Protein AF-A0A355UIH1-F1 (afdb_monomer_lite)

pLDDT: mean 95.43, std 4.28, range [76.94, 98.62]

Foldseek 3Di:
DVVVVVCVVPDPDDDPDAAEDCDQDPVPNVRYDDDALLDLVRLLVRCPPPPDDDDPFADDCVPDPPSVVRCSTPPNSVVSNVVSVVVD

Structure (mmCIF, N/CA/C/O backbone):
data_AF-A0A355UIH1-F1
#
_entry.id   AF-A0A355UIH1-F1
#
loop_
_atom_site.group_PDB
_atom_site.id
_atom_site.type_symbol
_atom_site.label_atom_id
_atom_site.label_alt_id
_atom_site.label_comp_id
_atom_site.label_asym_id
_atom_site.label_entity_id
_atom_site.label_seq_id
_atom_site.pdbx_PDB_ins_code
_atom_site.Cartn_x
_atom_site.Cartn_y
_atom_site.Cartn_z
_atom_site.occupancy
_atom_site.B_iso_or_equiv
_atom_site.auth_seq_id
_atom_site.auth_comp_id
_atom_site.auth_asym_id
_atom_site.auth_atom_id
_atom_site.pdbx_PDB_model_num
ATOM 1 N N . GLY A 1 1 ? 4.263 -5.871 7.236 1.00 93.94 1 GLY A N 1
ATOM 2 C CA . GLY A 1 1 ? 2.819 -5.748 7.513 1.00 93.94 1 GLY A CA 1
ATOM 3 C C . GLY A 1 1 ? 2.384 -6.547 8.727 1.00 93.94 1 GLY A C 1
ATOM 4 O O . GLY A 1 1 ? 2.111 -5.954 9.762 1.00 93.94 1 GLY A O 1
ATOM 5 N N . THR A 1 2 ? 2.368 -7.882 8.634 1.00 96.19 2 THR A N 1
ATOM 6 C CA . THR A 1 2 ? 1.638 -8.775 9.557 1.00 96.19 2 THR A CA 1
ATOM 7 C C . THR A 1 2 ? 1.831 -8.481 11.046 1.00 96.19 2 THR A C 1
ATOM 9 O O . THR A 1 2 ? 0.856 -8.211 11.736 1.00 96.19 2 THR A O 1
ATOM 12 N N . ARG A 1 3 ? 3.079 -8.451 11.541 1.00 97.62 3 ARG A N 1
ATOM 13 C CA . ARG A 1 3 ? 3.359 -8.209 12.969 1.00 97.62 3 ARG A CA 1
ATOM 14 C C . ARG A 1 3 ? 2.822 -6.863 13.466 1.00 97.62 3 ARG A C 1
ATOM 16 O O . ARG A 1 3 ? 2.327 -6.793 14.583 1.00 97.62 3 ARG A O 1
ATOM 23 N N . LEU A 1 4 ? 2.930 -5.810 12.653 1.00 97.56 4 LEU A N 1
ATOM 24 C CA . LEU A 1 4 ? 2.434 -4.483 13.020 1.00 97.56 4 LEU A CA 1
ATOM 25 C C . LEU A 1 4 ? 0.908 -4.500 13.145 1.00 97.56 4 LEU A C 1
ATOM 27 O O . LEU A 1 4 ? 0.376 -4.036 14.145 1.00 97.56 4 LEU A O 1
ATOM 31 N N . ILE A 1 5 ? 0.216 -5.084 12.163 1.00 97.69 5 ILE A N 1
ATOM 32 C CA . ILE A 1 5 ? -1.248 -5.198 12.177 1.00 97.69 5 ILE A CA 1
ATOM 33 C C . ILE A 1 5 ? -1.717 -5.998 13.398 1.00 97.69 5 ILE A C 1
ATOM 35 O O . ILE A 1 5 ? -2.632 -5.552 14.085 1.00 97.69 5 ILE A O 1
ATOM 39 N N . THR A 1 6 ? -1.063 -7.124 13.717 1.00 97.44 6 THR A N 1
ATOM 40 C CA . THR A 1 6 ? -1.339 -7.900 14.939 1.00 97.44 6 THR A CA 1
ATOM 41 C C . THR A 1 6 ? -1.250 -7.016 16.181 1.00 97.44 6 THR A C 1
ATOM 43 O O . THR A 1 6 ? -2.210 -6.925 16.937 1.00 97.44 6 THR A O 1
ATOM 46 N N . GLN A 1 7 ? -0.134 -6.301 16.354 1.00 97.38 7 GLN A N 1
ATOM 47 C CA . GLN A 1 7 ? 0.089 -5.445 17.523 1.00 97.38 7 GLN A CA 1
ATOM 48 C C . GLN A 1 7 ? -0.926 -4.301 17.626 1.00 97.38 7 GLN A C 1
ATOM 50 O O . GLN A 1 7 ? -1.335 -3.948 18.729 1.00 97.38 7 GLN A O 1
ATOM 55 N N . LEU A 1 8 ? -1.347 -3.722 16.496 1.00 96.88 8 LEU A N 1
ATOM 56 C CA . LEU A 1 8 ? -2.362 -2.668 16.477 1.00 96.88 8 LEU A CA 1
ATOM 57 C C . LEU A 1 8 ? -3.752 -3.212 16.833 1.00 96.88 8 LEU A C 1
ATOM 59 O O . LEU A 1 8 ? -4.438 -2.586 17.641 1.00 96.88 8 LEU A O 1
ATOM 63 N N . LYS A 1 9 ? -4.145 -4.379 16.297 1.00 95.19 9 LYS A N 1
ATOM 64 C CA . LYS A 1 9 ? -5.415 -5.051 16.637 1.00 95.19 9 LYS A CA 1
ATOM 65 C C . LYS A 1 9 ? -5.462 -5.509 18.103 1.00 95.19 9 LYS A C 1
ATOM 67 O O . LYS A 1 9 ? -6.523 -5.460 18.711 1.00 95.19 9 LYS A O 1
ATOM 72 N N . GLU A 1 10 ? -4.335 -5.945 18.667 1.00 95.50 10 GLU A N 1
ATOM 73 C CA . GLU A 1 10 ? -4.225 -6.396 20.067 1.00 95.50 10 GLU A CA 1
ATOM 74 C C . GLU A 1 10 ? -4.058 -5.247 21.073 1.00 95.50 10 GLU A C 1
ATOM 76 O O . GLU A 1 10 ? -4.134 -5.458 22.284 1.00 95.50 10 GLU A O 1
ATOM 81 N N . SER A 1 11 ? -3.804 -4.027 20.599 1.00 95.75 11 SER A N 1
ATOM 82 C CA . SER A 1 11 ? -3.671 -2.872 21.479 1.00 95.75 11 SER A CA 1
ATOM 83 C C . SER A 1 11 ? -5.010 -2.520 22.139 1.00 95.75 11 SER A C 1
ATOM 85 O O . SER A 1 11 ? -6.077 -2.710 21.563 1.00 95.75 11 SER A O 1
ATOM 87 N N . ASN A 1 12 ? -4.974 -1.896 23.321 1.00 92.25 12 ASN A N 1
ATOM 88 C CA . ASN A 1 12 ? -6.182 -1.383 23.992 1.00 92.25 12 ASN A CA 1
ATOM 89 C C . ASN A 1 12 ? -6.788 -0.141 23.295 1.00 92.25 12 ASN A C 1
ATOM 91 O O . ASN A 1 12 ? -7.544 0.611 23.913 1.00 92.25 12 ASN A O 1
ATOM 95 N N . LYS A 1 13 ? -6.405 0.137 22.043 1.00 92.75 13 LYS A N 1
ATOM 96 C CA . LYS A 1 13 ? -6.894 1.261 21.247 1.00 92.75 13 LYS A CA 1
ATOM 97 C C . LYS A 1 13 ? -7.714 0.738 20.075 1.00 92.75 13 LYS A C 1
ATOM 99 O O . LYS A 1 13 ? -7.329 -0.216 19.409 1.00 92.75 13 LYS A O 1
ATOM 104 N N . ASN A 1 14 ? -8.810 1.426 19.779 1.00 91.06 14 ASN A N 1
ATOM 105 C CA . ASN A 1 14 ? -9.706 1.047 18.690 1.00 91.06 14 ASN A CA 1
ATOM 106 C C . ASN A 1 14 ? -9.214 1.611 17.348 1.00 91.06 14 ASN A C 1
ATOM 108 O O . ASN A 1 14 ? -9.730 2.603 16.840 1.00 91.06 14 ASN A O 1
ATOM 112 N N . TYR A 1 15 ? -8.191 0.937 16.819 1.00 95.94 15 TYR A N 1
ATOM 113 C CA . TYR A 1 15 ? -7.723 0.935 15.431 1.00 95.94 15 TYR A CA 1
ATOM 114 C C . TYR A 1 15 ? -8.835 0.749 14.385 1.00 95.94 15 TYR A C 1
ATOM 116 O O . TYR A 1 15 ? -9.324 -0.371 14.277 1.00 95.94 15 TYR A O 1
ATOM 124 N N . GLN A 1 16 ? -9.185 1.748 13.562 1.00 95.88 16 GLN A N 1
ATOM 125 C CA . GLN A 1 16 ? -9.712 1.452 12.221 1.00 95.88 16 GLN A CA 1
ATOM 126 C C . GLN A 1 16 ? -8.517 1.228 11.294 1.00 95.88 16 GLN A C 1
ATOM 128 O O . GLN A 1 16 ? -7.696 2.123 11.114 1.00 95.88 16 GLN A O 1
ATOM 133 N N . LEU A 1 17 ? -8.371 0.007 10.784 1.00 97.12 17 LEU A N 1
ATOM 134 C CA . LEU A 1 17 ? -7.212 -0.410 9.998 1.00 97.12 17 LEU A CA 1
ATOM 135 C C . LEU A 1 17 ? -7.663 -0.799 8.590 1.00 97.12 17 LEU A C 1
ATOM 137 O O . LEU A 1 17 ? -8.575 -1.611 8.456 1.00 97.12 17 LEU A O 1
ATOM 141 N N . SER A 1 18 ? -6.973 -0.279 7.575 1.00 97.44 18 SER A N 1
ATOM 142 C CA . SER A 1 18 ? -7.000 -0.793 6.201 1.00 97.44 18 SER A CA 1
ATOM 143 C C . SER A 1 18 ? -5.578 -1.198 5.805 1.00 97.44 18 SER A C 1
ATOM 145 O O . SER A 1 18 ? -4.609 -0.505 6.130 1.00 97.44 18 SER A O 1
ATOM 147 N N . ASN A 1 19 ? -5.442 -2.364 5.175 1.00 98.25 19 ASN A N 1
ATOM 148 C CA . ASN A 1 19 ? -4.188 -2.901 4.660 1.00 98.25 19 ASN A CA 1
ATOM 149 C C . ASN A 1 19 ? -4.227 -2.879 3.130 1.00 98.25 19 ASN A C 1
ATOM 151 O O . ASN A 1 19 ? -4.912 -3.695 2.526 1.00 98.25 19 ASN A O 1
ATOM 155 N N . ILE A 1 20 ? -3.474 -1.978 2.507 1.00 98.19 20 ILE A N 1
ATOM 156 C CA . ILE A 1 20 ? -3.378 -1.900 1.046 1.00 98.19 20 ILE A CA 1
ATOM 157 C C . ILE A 1 20 ? -2.180 -2.740 0.609 1.00 98.19 20 ILE A C 1
ATOM 159 O O . ILE A 1 20 ? -1.051 -2.458 1.016 1.00 98.19 20 ILE A O 1
ATOM 163 N N . ASP A 1 21 ? -2.417 -3.781 -0.184 1.00 97.56 21 ASP A N 1
ATOM 164 C CA . ASP A 1 21 ? -1.375 -4.722 -0.605 1.00 97.56 21 ASP A CA 1
ATOM 165 C C . ASP A 1 21 ? -1.601 -5.184 -2.054 1.00 97.56 21 ASP A C 1
ATOM 167 O O . ASP A 1 21 ? -2.718 -5.148 -2.569 1.00 97.56 21 ASP A O 1
ATOM 171 N N . LEU A 1 22 ? -0.545 -5.654 -2.720 1.00 96.38 22 LEU A N 1
ATOM 172 C CA . LEU A 1 22 ? -0.631 -6.174 -4.089 1.00 96.38 22 LEU A CA 1
ATOM 173 C C . LEU A 1 22 ? -1.405 -7.495 -4.152 1.00 96.38 22 LEU A C 1
ATOM 175 O O . LEU A 1 22 ? -1.906 -7.871 -5.212 1.00 96.38 22 LEU A O 1
ATOM 179 N N . LEU A 1 23 ? -1.465 -8.224 -3.034 1.00 96.38 23 LEU A N 1
ATOM 180 C CA . LEU A 1 23 ? -2.063 -9.549 -2.945 1.00 96.38 23 LEU A CA 1
ATOM 181 C C . LEU A 1 23 ? -2.993 -9.670 -1.730 1.00 96.38 23 LEU A C 1
ATOM 183 O O . LEU A 1 23 ? -2.769 -9.020 -0.708 1.00 96.38 23 LEU A O 1
ATOM 187 N N . PRO A 1 24 ? -4.001 -10.560 -1.791 1.00 96.88 24 PRO A N 1
ATOM 188 C CA . PRO A 1 24 ? -4.825 -10.874 -0.633 1.00 96.88 24 PRO A CA 1
ATOM 189 C C . PRO A 1 24 ? -3.971 -11.365 0.540 1.00 96.88 24 PRO A C 1
ATOM 191 O O . PRO A 1 24 ? -3.114 -12.241 0.386 1.00 96.88 24 PRO A O 1
ATOM 194 N N . SER A 1 25 ? -4.226 -10.835 1.735 1.00 97.19 25 SER A N 1
ATOM 195 C CA . SER A 1 25 ? -3.526 -11.278 2.938 1.00 97.19 25 SER A CA 1
ATOM 196 C C . SER A 1 25 ? -4.105 -12.593 3.443 1.00 97.19 25 SER A C 1
ATOM 198 O O . SER A 1 25 ? -5.292 -12.677 3.737 1.00 97.19 25 SER A O 1
ATOM 200 N N . TYR A 1 26 ? -3.261 -13.604 3.659 1.00 96.75 26 TYR A N 1
ATOM 201 C CA . TYR A 1 26 ? -3.698 -14.853 4.294 1.00 96.75 26 TYR A CA 1
ATOM 202 C C . TYR A 1 26 ? -4.192 -14.644 5.739 1.00 96.75 26 TYR A C 1
ATOM 204 O O . TYR A 1 26 ? -5.088 -15.346 6.199 1.00 96.75 26 TYR A O 1
ATOM 212 N N . PHE A 1 27 ? -3.614 -13.676 6.459 1.00 96.50 27 PHE A N 1
ATOM 213 C CA . PHE A 1 27 ? -3.894 -13.445 7.882 1.00 96.50 27 PHE A CA 1
ATOM 214 C C . PHE A 1 27 ? -4.950 -12.364 8.134 1.00 96.50 27 PHE A C 1
ATOM 216 O O . PHE A 1 27 ? -5.629 -12.413 9.155 1.00 96.50 27 PHE A O 1
ATOM 223 N N . PHE A 1 28 ? -5.067 -11.384 7.235 1.00 97.38 28 PHE A N 1
ATOM 224 C CA . PHE A 1 28 ? -5.870 -10.171 7.440 1.00 97.38 28 PHE A CA 1
ATOM 225 C C . PHE A 1 28 ? -6.720 -9.820 6.217 1.00 97.38 28 PHE A C 1
ATOM 227 O O . PHE A 1 28 ? -6.853 -8.650 5.856 1.00 97.38 28 PHE A O 1
ATOM 234 N N . ASN A 1 29 ? -7.255 -10.836 5.537 1.00 97.25 29 ASN A N 1
ATOM 235 C CA . ASN A 1 29 ? -8.038 -10.646 4.315 1.00 97.25 29 ASN A CA 1
ATOM 236 C C . ASN A 1 29 ? -9.278 -9.761 4.530 1.00 97.25 29 ASN A C 1
ATOM 238 O O . ASN A 1 29 ? -9.718 -9.088 3.610 1.00 97.25 29 ASN A O 1
ATOM 242 N N . ASP A 1 30 ? -9.822 -9.754 5.749 1.00 97.12 30 ASP A N 1
ATOM 243 C CA . ASP A 1 30 ? -10.977 -8.956 6.177 1.00 97.12 30 ASP A CA 1
ATOM 244 C C . ASP A 1 30 ? -10.755 -7.444 6.079 1.00 97.12 30 ASP A C 1
ATOM 246 O O . ASP A 1 30 ? -11.708 -6.697 5.883 1.00 97.12 30 ASP A O 1
ATOM 250 N N . ILE A 1 31 ? -9.505 -7.003 6.217 1.00 97.19 31 ILE A N 1
ATOM 251 C CA . ILE A 1 31 ? -9.119 -5.589 6.156 1.00 97.19 31 ILE A CA 1
ATOM 252 C C . ILE A 1 31 ? -8.150 -5.304 5.008 1.00 97.19 31 ILE A C 1
ATOM 254 O O . ILE A 1 31 ? -7.543 -4.238 4.984 1.00 97.19 31 ILE A O 1
ATOM 258 N N . THR A 1 32 ? -7.935 -6.270 4.109 1.00 98.31 32 THR A N 1
ATOM 259 C CA . THR A 1 32 ? -7.012 -6.094 2.987 1.00 98.31 32 THR A CA 1
ATOM 260 C C . THR A 1 32 ? -7.753 -5.610 1.755 1.00 98.31 32 THR A C 1
ATOM 262 O O . THR A 1 32 ? -8.695 -6.248 1.292 1.00 98.31 32 THR A O 1
ATOM 265 N N . GLU A 1 33 ? -7.273 -4.510 1.195 1.00 97.81 33 GLU A N 1
ATOM 266 C CA . GLU A 1 33 ? -7.696 -3.976 -0.088 1.00 97.81 33 GLU A CA 1
ATOM 267 C C . GLU A 1 33 ? -6.565 -4.152 -1.099 1.00 97.81 33 GLU A C 1
ATOM 269 O O . GLU A 1 33 ? -5.403 -3.871 -0.802 1.00 97.81 33 GLU A O 1
ATOM 274 N N . ILE A 1 34 ? -6.898 -4.620 -2.303 1.00 98.19 34 ILE A N 1
ATOM 275 C CA . ILE A 1 34 ? -5.900 -4.742 -3.365 1.00 98.19 34 ILE A CA 1
ATOM 276 C C . ILE A 1 34 ? -5.555 -3.350 -3.886 1.00 98.19 34 ILE A C 1
ATOM 278 O O . ILE A 1 34 ? -6.451 -2.590 -4.261 1.00 98.19 34 ILE A O 1
ATOM 282 N N . GLY A 1 35 ? -4.263 -3.037 -3.922 1.00 97.75 35 GLY A N 1
ATOM 283 C CA . GLY A 1 35 ? -3.765 -1.778 -4.452 1.00 97.75 35 GLY A CA 1
ATOM 284 C C . GLY A 1 35 ? -2.265 -1.788 -4.715 1.00 97.75 35 GLY A C 1
ATOM 285 O O . GLY A 1 35 ? -1.501 -2.515 -4.080 1.00 97.75 35 GLY A O 1
ATOM 286 N N . ASP A 1 36 ? -1.849 -0.961 -5.670 1.00 98.00 36 ASP A N 1
ATOM 287 C CA . ASP A 1 36 ? -0.455 -0.804 -6.068 1.00 98.00 36 ASP A CA 1
ATOM 288 C C . ASP A 1 36 ? 0.010 0.619 -5.771 1.00 98.00 36 ASP A C 1
ATOM 290 O O . ASP A 1 36 ? -0.526 1.590 -6.303 1.00 98.00 36 ASP A O 1
ATOM 294 N N . VAL A 1 37 ? 1.052 0.751 -4.950 1.00 97.81 37 VAL A N 1
ATOM 295 C CA . VAL A 1 37 ? 1.629 2.057 -4.596 1.00 97.81 37 VAL A CA 1
ATOM 296 C C . VAL A 1 37 ? 2.181 2.821 -5.794 1.00 97.81 37 VAL A C 1
ATOM 298 O O . VAL A 1 37 ? 2.392 4.022 -5.698 1.00 97.81 37 VAL A O 1
ATOM 301 N N . ARG A 1 38 ? 2.396 2.157 -6.931 1.00 97.44 38 ARG A N 1
ATOM 302 C CA . ARG A 1 38 ? 2.834 2.793 -8.178 1.00 97.44 38 ARG A CA 1
ATOM 303 C C . ARG A 1 38 ? 1.697 3.511 -8.915 1.00 97.44 38 ARG A C 1
ATOM 305 O O . ARG A 1 38 ? 1.974 4.269 -9.842 1.00 97.44 38 ARG A O 1
ATOM 312 N N . GLU A 1 39 ? 0.441 3.294 -8.527 1.00 98.38 39 GLU A N 1
ATOM 313 C CA . GLU A 1 39 ? -0.740 3.838 -9.200 1.00 98.38 39 GLU A CA 1
ATOM 314 C C . GLU A 1 39 ? -1.375 4.976 -8.386 1.00 98.38 39 GLU A C 1
ATOM 316 O O . GLU A 1 39 ? -1.971 4.756 -7.333 1.00 98.38 39 GLU A O 1
ATOM 321 N N . GLN A 1 40 ? -1.279 6.216 -8.883 1.00 98.12 40 GLN A N 1
ATOM 322 C CA . GLN A 1 40 ? -1.715 7.400 -8.128 1.00 98.12 40 GLN A CA 1
ATOM 323 C C . GLN A 1 40 ? -3.201 7.382 -7.765 1.00 98.12 40 GLN A C 1
ATOM 325 O O . GLN A 1 40 ? -3.544 7.631 -6.614 1.00 98.12 40 GLN A O 1
ATOM 330 N N . GLU A 1 41 ? -4.076 7.091 -8.727 1.00 97.81 41 GLU A N 1
ATOM 331 C CA . GLU A 1 41 ? -5.527 7.078 -8.499 1.00 97.81 41 GLU A CA 1
ATOM 332 C C . GLU A 1 41 ? -5.927 5.991 -7.494 1.00 97.81 41 GLU A C 1
ATOM 334 O O . GLU A 1 41 ? -6.805 6.217 -6.662 1.00 97.81 41 GLU A O 1
ATOM 339 N N . CYS A 1 42 ? -5.229 4.849 -7.519 1.00 97.69 42 CYS A N 1
ATOM 340 C CA . CYS A 1 42 ? -5.423 3.772 -6.555 1.00 97.69 42 CYS A CA 1
ATOM 341 C C . CYS A 1 42 ? -5.137 4.265 -5.134 1.00 97.69 42 CYS A C 1
ATOM 343 O O . CYS A 1 42 ? -5.988 4.143 -4.256 1.00 97.69 42 CYS A O 1
ATOM 345 N N . ILE A 1 43 ? -3.968 4.867 -4.901 1.00 98.19 43 ILE A N 1
ATOM 346 C CA . ILE A 1 43 ? -3.611 5.324 -3.556 1.00 98.19 43 ILE A CA 1
ATOM 347 C C . ILE A 1 43 ? -4.487 6.497 -3.118 1.00 98.19 43 ILE A C 1
ATOM 349 O O . ILE A 1 43 ? -4.990 6.450 -1.999 1.00 98.19 43 ILE A O 1
ATOM 353 N N . ASP A 1 44 ? -4.761 7.472 -3.993 1.00 98.00 44 ASP A N 1
ATOM 354 C CA . ASP A 1 44 ? -5.6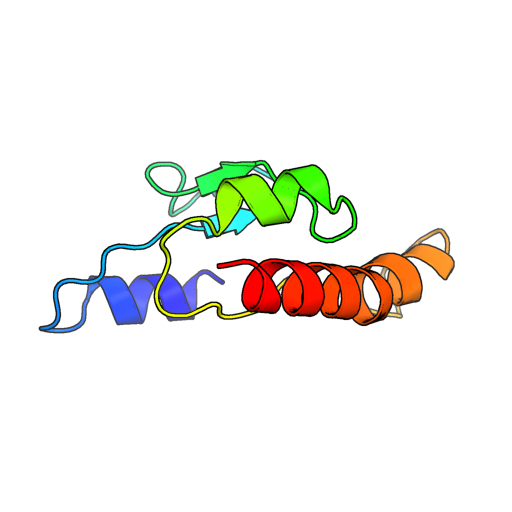85 8.585 -3.717 1.00 98.00 44 ASP A CA 1
ATOM 355 C C . ASP A 1 44 ? -7.053 8.087 -3.204 1.00 98.00 44 ASP A C 1
ATOM 357 O O . ASP A 1 44 ? -7.601 8.646 -2.253 1.00 98.00 44 ASP A O 1
ATOM 361 N N . GLU A 1 45 ? -7.610 7.034 -3.813 1.00 97.75 45 GLU A N 1
ATOM 362 C CA . GLU A 1 45 ? -8.869 6.426 -3.370 1.00 97.75 45 GLU A CA 1
ATOM 363 C C . GLU A 1 45 ? -8.708 5.702 -2.028 1.00 97.75 45 GLU A C 1
ATOM 365 O O . GLU A 1 45 ? -9.500 5.913 -1.108 1.00 97.75 45 GLU A O 1
ATOM 370 N N . LYS A 1 46 ? -7.690 4.844 -1.913 1.00 97.56 46 LYS A N 1
ATOM 371 C CA . LYS A 1 46 ? -7.561 3.893 -0.802 1.00 97.56 46 LYS A CA 1
ATOM 372 C C . LYS A 1 46 ? -7.178 4.529 0.523 1.00 97.56 46 LYS A C 1
ATOM 374 O O . LYS A 1 46 ? -7.574 4.024 1.569 1.00 97.56 46 LYS A O 1
ATOM 379 N N . ILE A 1 47 ? -6.429 5.629 0.504 1.00 97.19 47 ILE A N 1
ATOM 380 C CA . ILE A 1 47 ? -6.058 6.320 1.745 1.00 97.19 47 ILE A CA 1
ATOM 381 C C . ILE A 1 47 ? -7.073 7.391 2.154 1.00 97.19 47 ILE A C 1
ATOM 383 O O . ILE A 1 47 ? -6.862 8.067 3.163 1.00 97.19 47 ILE A O 1
ATOM 387 N N . LYS A 1 48 ? -8.151 7.586 1.383 1.00 96.12 48 LYS A N 1
ATOM 388 C CA . LYS A 1 48 ? -9.078 8.702 1.566 1.00 96.12 48 LYS A CA 1
ATOM 389 C C . LYS A 1 48 ? -9.697 8.724 2.965 1.00 96.12 48 LYS A C 1
ATOM 391 O O . LYS A 1 48 ? -10.351 7.770 3.378 1.00 96.12 48 LYS A O 1
ATOM 396 N N . GLY A 1 49 ? -9.549 9.847 3.668 1.00 94.50 49 GLY A N 1
ATOM 397 C CA . GLY A 1 49 ? -10.091 10.039 5.019 1.00 94.50 49 GLY A CA 1
ATOM 398 C C . GLY A 1 49 ? -9.342 9.291 6.129 1.00 94.50 49 GLY A C 1
ATOM 399 O O . GLY A 1 49 ? -9.825 9.264 7.258 1.00 94.50 49 GLY A O 1
ATOM 400 N N . GLY A 1 50 ? -8.191 8.681 5.830 1.00 95.50 50 GLY A N 1
ATOM 401 C CA . GLY A 1 50 ? -7.312 8.090 6.836 1.00 95.50 50 GLY A CA 1
ATOM 402 C C . GLY A 1 50 ? -6.435 9.138 7.528 1.00 95.50 50 GLY A C 1
ATOM 403 O O . GLY A 1 50 ? -5.860 10.004 6.876 1.00 95.50 50 GLY A O 1
ATOM 404 N N . ASP A 1 51 ? -6.277 9.025 8.848 1.00 96.88 51 ASP A N 1
ATOM 405 C CA . ASP A 1 51 ? -5.483 9.976 9.646 1.00 96.88 51 ASP A CA 1
ATOM 406 C C . ASP A 1 51 ? -3.965 9.727 9.580 1.00 96.88 51 ASP A C 1
ATOM 408 O O . ASP A 1 51 ? -3.155 10.605 9.879 1.00 96.88 51 ASP A O 1
ATOM 412 N N . CYS A 1 52 ? -3.555 8.494 9.272 1.00 96.81 52 CYS A N 1
ATOM 413 C CA . CYS A 1 52 ? -2.158 8.078 9.298 1.00 96.81 52 CYS A CA 1
ATOM 414 C C . CYS A 1 52 ? -1.898 6.983 8.264 1.00 96.81 52 CYS A C 1
ATOM 416 O O . CYS A 1 52 ? -2.625 5.992 8.201 1.00 96.81 52 CYS A O 1
ATOM 418 N N . VAL A 1 53 ? -0.816 7.139 7.500 1.00 97.88 53 VAL A N 1
ATOM 419 C CA . VAL A 1 53 ? -0.340 6.146 6.534 1.00 97.88 53 VAL A CA 1
ATOM 420 C C . VAL A 1 53 ? 1.000 5.593 7.007 1.00 97.88 53 VAL A C 1
ATOM 422 O O . VAL A 1 53 ? 1.929 6.344 7.304 1.00 97.88 53 VAL A O 1
ATOM 425 N N . VAL A 1 54 ? 1.111 4.264 7.053 1.00 98.12 54 VAL A N 1
ATOM 426 C CA . VAL A 1 54 ? 2.366 3.559 7.338 1.00 98.12 54 VAL A CA 1
ATOM 427 C C . VAL A 1 54 ? 2.804 2.825 6.074 1.00 98.12 54 VAL A C 1
ATOM 429 O O . VAL A 1 54 ? 2.331 1.727 5.785 1.00 98.12 54 VAL A O 1
ATOM 432 N N . LEU A 1 55 ? 3.705 3.441 5.307 1.00 97.69 55 LEU A N 1
ATOM 433 C CA . LEU A 1 55 ? 4.179 2.895 4.037 1.00 97.69 55 LEU A CA 1
ATOM 434 C C . LEU A 1 55 ? 5.192 1.765 4.268 1.00 97.69 55 LEU A C 1
ATOM 436 O O . LEU A 1 55 ? 6.344 2.006 4.625 1.00 97.69 55 LEU A O 1
ATOM 440 N N . LEU A 1 56 ? 4.746 0.523 4.065 1.00 97.25 56 LEU A N 1
ATOM 441 C CA . LEU A 1 56 ? 5.581 -0.684 4.163 1.00 97.25 56 LEU A CA 1
ATOM 442 C C . LEU A 1 56 ? 5.788 -1.393 2.819 1.00 97.25 56 LEU A C 1
ATOM 444 O O . LEU A 1 56 ? 6.534 -2.371 2.777 1.00 97.25 56 LEU A O 1
ATOM 448 N N . ALA A 1 57 ? 5.118 -0.943 1.754 1.00 95.75 57 ALA A N 1
ATOM 449 C CA . ALA A 1 57 ? 5.286 -1.498 0.418 1.00 95.75 57 ALA A CA 1
ATOM 450 C C . ALA A 1 57 ? 6.711 -1.221 -0.068 1.00 95.75 57 ALA A C 1
ATOM 452 O O . ALA A 1 57 ? 7.123 -0.067 -0.182 1.00 95.75 57 ALA A O 1
ATOM 453 N N . ALA A 1 58 ? 7.464 -2.287 -0.320 1.00 94.81 58 ALA A N 1
ATOM 454 C CA . ALA A 1 58 ? 8.833 -2.198 -0.786 1.00 94.81 58 ALA A CA 1
ATOM 455 C C . ALA A 1 58 ? 9.227 -3.454 -1.566 1.00 94.81 58 ALA A C 1
ATOM 457 O O . ALA A 1 58 ? 8.691 -4.538 -1.336 1.00 94.81 58 ALA A O 1
ATOM 458 N N . GLN A 1 59 ? 10.198 -3.303 -2.460 1.00 93.50 59 GLN A N 1
ATOM 459 C CA . GLN A 1 59 ? 10.840 -4.405 -3.171 1.00 93.50 59 GLN A CA 1
ATOM 460 C C . GLN A 1 59 ? 12.289 -4.550 -2.717 1.00 93.50 59 GLN A C 1
ATOM 462 O O . GLN A 1 59 ? 13.019 -3.559 -2.601 1.00 93.50 59 GLN A O 1
ATOM 467 N N . HIS A 1 60 ? 12.719 -5.789 -2.485 1.00 89.56 60 HIS A N 1
ATOM 468 C CA . HIS A 1 60 ? 14.115 -6.094 -2.190 1.00 89.56 60 HIS A CA 1
ATOM 469 C C . HIS A 1 60 ? 14.941 -6.044 -3.475 1.00 89.56 60 HIS A C 1
ATOM 471 O O . HIS A 1 60 ? 14.540 -6.575 -4.506 1.00 89.56 60 HIS A O 1
ATOM 477 N N . ARG A 1 61 ? 16.111 -5.398 -3.419 1.00 81.00 61 ARG A N 1
ATOM 478 C CA . ARG A 1 61 ? 16.977 -5.197 -4.592 1.00 81.00 61 ARG A CA 1
ATOM 479 C C . ARG A 1 61 ? 17.421 -6.511 -5.239 1.00 81.00 61 ARG A C 1
ATOM 481 O O . ARG A 1 61 ? 17.574 -6.554 -6.456 1.00 81.00 61 ARG A O 1
ATOM 488 N N . ASP A 1 62 ? 17.638 -7.541 -4.430 1.00 81.94 62 ASP A N 1
ATOM 489 C CA . ASP A 1 62 ? 18.220 -8.807 -4.880 1.00 81.94 62 ASP A CA 1
ATOM 490 C C . ASP A 1 62 ? 17.166 -9.772 -5.460 1.00 81.94 62 ASP A C 1
ATOM 492 O O . ASP A 1 62 ? 17.519 -10.681 -6.207 1.00 81.94 62 ASP A O 1
ATOM 496 N N . ASP A 1 63 ? 15.876 -9.525 -5.198 1.00 76.94 63 ASP A N 1
ATOM 497 C CA . ASP A 1 63 ? 14.759 -10.423 -5.534 1.00 76.94 63 ASP A CA 1
ATOM 498 C C . ASP A 1 63 ? 13.817 -9.843 -6.605 1.00 76.94 63 ASP A C 1
ATOM 500 O O . ASP A 1 63 ? 12.673 -10.278 -6.749 1.00 76.94 63 ASP A O 1
ATOM 504 N N . VAL A 1 64 ? 14.270 -8.833 -7.359 1.00 84.06 64 VAL A N 1
ATOM 505 C CA . VAL A 1 64 ? 13.395 -8.046 -8.236 1.00 84.06 64 VAL A CA 1
ATOM 506 C C . VAL A 1 64 ? 13.851 -8.034 -9.696 1.00 84.06 64 VAL A C 1
ATOM 508 O O . VAL A 1 64 ? 14.978 -7.672 -10.039 1.00 84.06 64 VAL A O 1
ATOM 511 N N . SER A 1 65 ? 12.928 -8.409 -10.582 1.00 84.81 65 SER A N 1
ATOM 512 C CA . SER A 1 65 ? 13.089 -8.346 -12.032 1.00 84.81 65 SER A CA 1
ATOM 513 C C . SER A 1 65 ? 11.797 -7.825 -12.672 1.00 84.81 65 SER A C 1
ATOM 515 O O . SER A 1 65 ? 10.728 -8.360 -12.371 1.00 84.81 65 SER A O 1
ATOM 517 N N . PRO A 1 66 ? 11.861 -6.808 -13.550 1.00 90.75 66 PRO A N 1
ATOM 518 C CA . PRO A 1 66 ? 13.056 -6.050 -13.928 1.00 90.75 66 PRO A CA 1
ATOM 519 C C . PRO A 1 66 ? 13.596 -5.207 -12.762 1.00 90.75 66 PRO A C 1
ATOM 521 O O . PRO A 1 66 ? 12.859 -4.833 -11.858 1.00 90.75 66 PRO A O 1
ATOM 524 N N . THR A 1 67 ? 14.882 -4.849 -12.798 1.00 88.69 67 THR A N 1
ATOM 525 C CA . THR A 1 67 ? 15.513 -4.043 -11.734 1.00 88.69 67 THR A CA 1
ATOM 526 C C . THR A 1 67 ? 14.861 -2.664 -11.563 1.00 88.69 67 THR A C 1
ATOM 528 O O . THR A 1 67 ? 14.935 -2.087 -10.481 1.00 88.69 67 THR A O 1
ATOM 531 N N . SER A 1 68 ? 14.183 -2.142 -12.595 1.00 90.69 68 SER A N 1
ATOM 532 C CA . SER A 1 68 ? 13.408 -0.898 -12.492 1.00 90.69 68 SER A CA 1
ATOM 533 C C . SER A 1 68 ? 12.329 -0.974 -11.414 1.00 90.69 68 SER A C 1
ATOM 535 O O . SER A 1 68 ? 12.121 0.009 -10.718 1.00 90.69 68 SER A O 1
ATOM 537 N N . LEU A 1 69 ? 11.739 -2.152 -11.184 1.00 92.06 69 LEU A N 1
ATOM 538 C CA . LEU A 1 69 ? 10.661 -2.344 -10.217 1.00 92.06 69 LEU A CA 1
ATOM 539 C C . LEU A 1 69 ? 11.096 -2.010 -8.779 1.00 92.06 69 LEU A C 1
ATOM 541 O O . LEU A 1 69 ? 10.284 -1.537 -7.989 1.00 92.06 69 LEU A O 1
ATOM 545 N N . TYR A 1 70 ? 12.386 -2.160 -8.455 1.00 93.81 70 TYR A N 1
ATOM 546 C CA . TYR A 1 70 ? 12.940 -1.648 -7.200 1.00 93.81 70 TYR A CA 1
ATOM 547 C C . TYR A 1 70 ? 12.703 -0.141 -7.055 1.00 93.81 70 TYR A C 1
ATOM 549 O O . TYR A 1 70 ? 12.217 0.321 -6.026 1.00 93.81 70 TYR A O 1
ATOM 557 N N . TYR A 1 71 ? 13.063 0.628 -8.082 1.00 95.06 71 TYR A N 1
ATOM 558 C CA . TYR A 1 71 ? 12.928 2.081 -8.079 1.00 95.06 71 TYR A CA 1
ATOM 559 C C . TYR A 1 71 ? 11.465 2.502 -8.207 1.00 95.06 71 TYR A C 1
ATOM 561 O O . TYR A 1 71 ? 11.024 3.367 -7.453 1.00 95.06 71 TYR A O 1
ATOM 569 N N . ASP A 1 72 ? 10.708 1.855 -9.093 1.00 96.00 72 ASP A N 1
ATOM 570 C CA . ASP A 1 72 ? 9.296 2.154 -9.324 1.00 96.00 72 ASP A CA 1
ATOM 571 C C . ASP A 1 72 ? 8.495 1.994 -8.026 1.00 96.00 72 ASP A C 1
ATOM 573 O O . ASP A 1 72 ? 7.733 2.884 -7.658 1.00 96.00 72 ASP A O 1
ATOM 577 N N . THR A 1 73 ? 8.706 0.904 -7.279 1.00 96.00 73 THR A N 1
ATOM 578 C CA . THR A 1 73 ? 8.012 0.686 -6.005 1.00 96.00 73 THR A CA 1
ATOM 579 C C . THR A 1 73 ? 8.575 1.553 -4.882 1.00 96.00 73 THR A C 1
ATOM 581 O O . THR A 1 73 ? 7.813 2.247 -4.216 1.00 96.00 73 THR A O 1
ATOM 584 N N . ASN A 1 74 ? 9.890 1.536 -4.648 1.00 96.75 74 ASN A N 1
ATOM 585 C CA . ASN A 1 74 ? 10.454 2.144 -3.438 1.00 96.75 74 ASN A CA 1
ATOM 586 C C . ASN A 1 74 ? 10.538 3.675 -3.518 1.00 96.75 74 ASN A C 1
ATOM 588 O O . ASN A 1 74 ? 10.393 4.345 -2.499 1.00 96.75 74 ASN A O 1
ATOM 592 N N . VAL A 1 75 ? 10.800 4.229 -4.706 1.00 96.81 75 VAL A N 1
ATOM 593 C CA . VAL A 1 75 ? 10.898 5.682 -4.927 1.00 96.81 75 VAL A CA 1
ATOM 594 C C . VAL A 1 75 ? 9.591 6.205 -5.504 1.00 96.81 75 VAL A C 1
ATOM 596 O O . VAL A 1 75 ? 8.959 7.062 -4.892 1.00 96.81 75 VAL A O 1
ATOM 599 N N . GLY A 1 76 ? 9.149 5.648 -6.635 1.00 98.19 76 GLY A N 1
ATOM 600 C CA . GLY A 1 76 ? 7.904 6.069 -7.280 1.00 98.19 76 GLY A CA 1
ATOM 601 C C 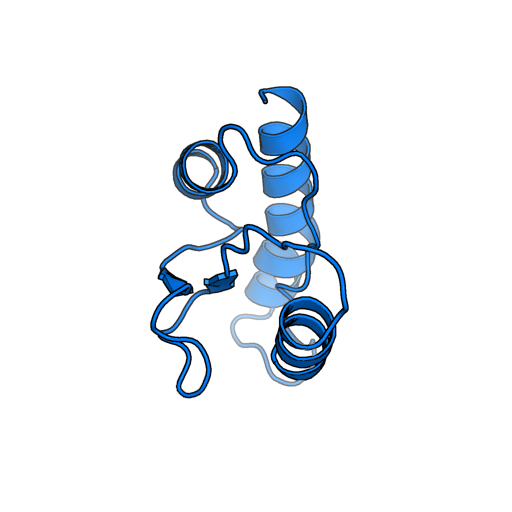. GLY A 1 76 ? 6.692 5.871 -6.371 1.00 98.19 76 GLY A C 1
ATOM 602 O O . GLY A 1 76 ? 5.893 6.788 -6.201 1.00 98.19 76 GLY A O 1
ATOM 603 N N . GLY A 1 77 ? 6.602 4.719 -5.704 1.00 98.19 77 GLY A N 1
ATOM 604 C CA . GLY A 1 77 ? 5.520 4.440 -4.762 1.00 98.19 77 GLY A CA 1
ATOM 605 C C . GLY A 1 77 ? 5.522 5.343 -3.526 1.00 98.19 77 GLY A C 1
ATOM 606 O O . GLY A 1 77 ? 4.456 5.747 -3.056 1.00 98.19 77 GLY A O 1
ATOM 607 N N . LEU A 1 78 ? 6.702 5.733 -3.029 1.00 98.19 78 LEU A N 1
ATOM 608 C CA . LEU A 1 78 ? 6.815 6.735 -1.967 1.00 98.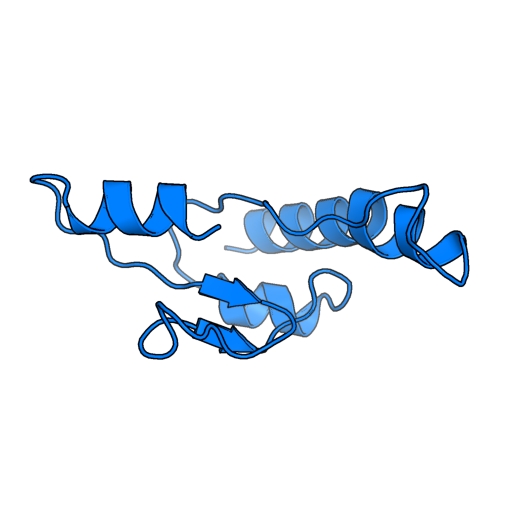19 78 LEU A CA 1
ATOM 609 C C . LEU A 1 78 ? 6.299 8.100 -2.440 1.00 98.19 78 LEU A C 1
ATOM 611 O O . LEU A 1 78 ? 5.499 8.716 -1.739 1.00 98.19 78 LEU A O 1
ATOM 615 N N . GLU A 1 79 ? 6.715 8.561 -3.622 1.00 98.56 79 GLU A N 1
ATOM 616 C CA . GLU A 1 79 ? 6.242 9.832 -4.187 1.00 98.56 79 GLU A CA 1
ATOM 617 C C . GLU A 1 79 ? 4.724 9.850 -4.382 1.00 98.56 79 GLU A C 1
ATOM 619 O O . GLU A 1 79 ? 4.071 10.826 -4.013 1.00 98.56 79 GLU A O 1
ATOM 624 N N . VAL A 1 80 ? 4.160 8.772 -4.933 1.00 98.62 80 VAL A N 1
ATOM 625 C CA . VAL A 1 80 ? 2.712 8.612 -5.117 1.00 98.62 80 VAL A CA 1
ATOM 626 C C . VAL A 1 80 ? 1.981 8.699 -3.780 1.00 98.62 80 VAL A C 1
ATOM 628 O O . VAL A 1 80 ? 1.010 9.449 -3.654 1.00 98.62 80 VAL A O 1
ATOM 631 N N . THR A 1 81 ? 2.480 7.982 -2.771 1.00 98.25 81 THR A N 1
ATOM 632 C CA . THR A 1 81 ? 1.891 7.968 -1.429 1.00 98.25 81 THR A CA 1
ATOM 633 C C . THR A 1 81 ? 1.924 9.357 -0.795 1.00 98.25 81 THR A C 1
ATOM 635 O O . THR A 1 81 ? 0.910 9.808 -0.273 1.00 98.25 81 THR A O 1
ATOM 638 N N . LEU A 1 82 ? 3.048 10.076 -0.889 1.00 98.25 82 LEU A N 1
ATOM 639 C CA . LEU A 1 82 ? 3.161 11.439 -0.360 1.00 98.25 82 LEU A CA 1
ATOM 640 C C . LEU A 1 82 ? 2.201 12.408 -1.060 1.00 98.25 82 LEU A C 1
ATOM 642 O O . LEU A 1 82 ? 1.500 13.159 -0.387 1.00 98.25 82 LEU A O 1
ATOM 646 N N . ARG A 1 83 ? 2.100 12.351 -2.395 1.00 98.38 83 ARG A N 1
ATOM 647 C CA . ARG A 1 83 ? 1.144 13.177 -3.155 1.00 98.38 83 ARG A CA 1
ATOM 648 C C . ARG A 1 83 ? -0.304 12.879 -2.781 1.00 98.38 83 ARG A C 1
ATOM 650 O O . ARG A 1 83 ? -1.114 13.797 -2.738 1.00 98.38 83 ARG A O 1
ATOM 657 N N . ALA A 1 84 ? -0.637 11.617 -2.521 1.00 97.94 84 ALA A N 1
ATOM 658 C CA . ALA A 1 84 ? -1.970 11.243 -2.061 1.00 97.94 84 ALA A CA 1
ATOM 659 C C . ALA A 1 84 ? -2.240 11.801 -0.655 1.00 97.94 84 ALA A C 1
ATOM 661 O O . ALA A 1 84 ? -3.315 12.337 -0.397 1.00 97.94 84 ALA A O 1
ATOM 662 N N . MET A 1 85 ? -1.251 11.729 0.244 1.00 97.31 85 MET A N 1
ATOM 663 C CA . MET A 1 85 ? -1.358 12.275 1.601 1.00 97.31 85 MET A CA 1
ATOM 664 C C . MET A 1 85 ? -1.560 13.796 1.606 1.00 97.31 85 MET A C 1
ATOM 666 O O . MET A 1 85 ? -2.290 14.293 2.451 1.00 97.31 85 MET A O 1
ATOM 670 N N . GLU A 1 86 ? -0.964 14.534 0.665 1.00 96.88 86 GLU A N 1
ATOM 671 C CA . GLU A 1 86 ? -1.171 15.986 0.519 1.00 96.88 86 GLU A CA 1
ATOM 672 C C . GLU A 1 86 ? -2.587 16.368 0.051 1.00 96.88 86 GLU A C 1
ATOM 674 O O . GLU A 1 86 ? -3.017 17.500 0.270 1.00 96.88 86 GLU A O 1
ATOM 679 N N . LYS A 1 87 ? -3.309 15.455 -0.615 1.00 94.06 87 LYS A N 1
ATOM 680 C CA . LYS A 1 87 ? -4.677 15.686 -1.118 1.00 94.06 87 LYS A CA 1
ATOM 681 C C . LY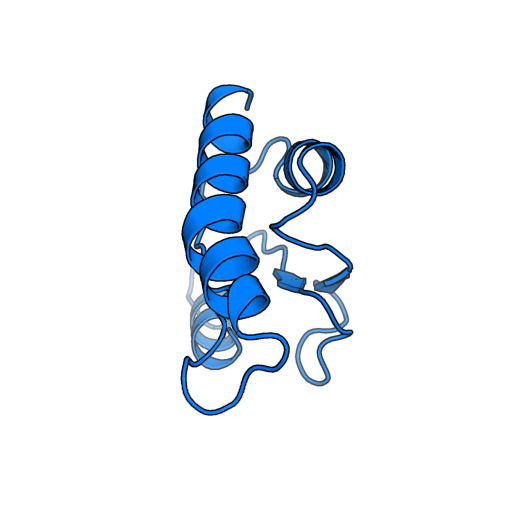S A 1 87 ? -5.774 15.358 -0.101 1.00 94.06 87 LYS A C 1
ATOM 683 O O . LYS A 1 87 ? -6.931 15.698 -0.356 1.00 94.06 87 LYS A O 1
ATOM 688 N N . ASN A 1 88 ? -5.423 14.640 0.962 1.00 82.38 88 ASN A N 1
ATOM 689 C CA . ASN A 1 88 ? -6.335 14.130 1.986 1.00 82.38 88 ASN A CA 1
ATOM 690 C C . ASN A 1 88 ? -6.711 15.207 3.006 1.00 82.38 88 ASN A C 1
ATOM 692 O O . ASN A 1 88 ? -7.911 15.272 3.354 1.00 82.38 88 ASN A O 1
#

Radius of gyration: 13.6 Å; ch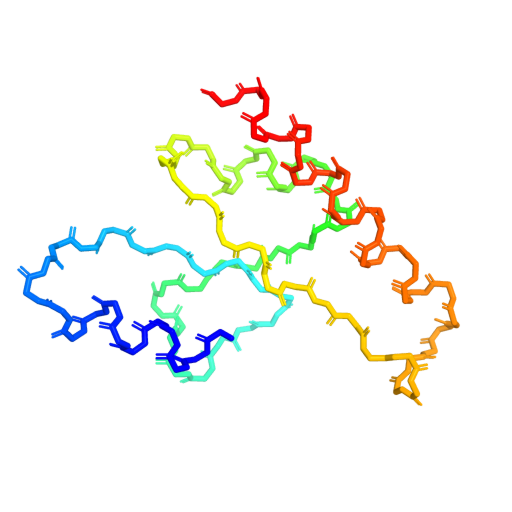ains: 1; bounding box: 29×31×38 Å

Sequence (88 aa):
GTRLITQLKESNKNYQLSNIDLLPSYFFNDITEIGDVREQECIDEKIKGGDCVVLLAAQHRDDVSPTSLYYDTNVGGLEVTLRAMEKN

Secondary structure (DSSP, 8-state):
-HHHHHHHHHSSS-----EEESS--TTTGGGEEE--TT-HHHHHHHTTT-S------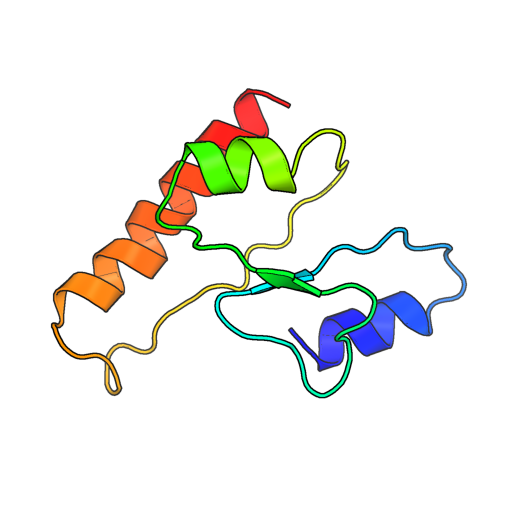---GGG-SSTHHHHIIIIIHHHHHHHHHHH-